Protein AF-A0A358HQ80-F1 (afdb_monomer_lite)

Structure (mmCIF, N/CA/C/O backbone):
data_AF-A0A358HQ80-F1
#
_entry.id   AF-A0A358HQ80-F1
#
loop_
_atom_site.group_PDB
_atom_site.id
_atom_site.type_symbol
_atom_site.label_atom_id
_atom_site.label_alt_id
_atom_site.label_comp_id
_atom_site.label_asym_id
_atom_site.label_entity_id
_atom_site.label_seq_id
_atom_site.pdbx_PDB_ins_code
_atom_site.Cartn_x
_atom_site.Cartn_y
_atom_site.Cartn_z
_atom_site.occupancy
_atom_site.B_iso_or_equiv
_atom_site.auth_seq_id
_atom_site.auth_comp_id
_atom_site.auth_asym_id
_atom_site.auth_atom_id
_atom_site.pdbx_PDB_model_num
ATOM 1 N N . GLY A 1 1 ? 7.183 0.262 2.679 1.00 90.12 1 GLY A N 1
ATOM 2 C CA . GLY A 1 1 ? 7.056 1.651 3.177 1.00 90.12 1 GLY A CA 1
ATOM 3 C C . GLY A 1 1 ? 5.634 2.011 3.578 1.00 90.12 1 GLY A C 1
ATOM 4 O O . GLY A 1 1 ? 5.442 2.613 4.626 1.00 90.12 1 GLY A O 1
ATOM 5 N N . ILE A 1 2 ? 4.636 1.644 2.768 1.00 92.25 2 ILE A N 1
ATOM 6 C CA . ILE A 1 2 ? 3.227 1.968 3.034 1.00 92.25 2 ILE A CA 1
ATOM 7 C C . ILE A 1 2 ? 2.678 1.351 4.332 1.00 92.25 2 ILE A C 1
ATOM 9 O O . ILE A 1 2 ? 1.927 2.018 5.029 1.00 92.25 2 ILE A O 1
ATOM 13 N N . GLU A 1 3 ? 3.109 0.145 4.712 1.00 95.19 3 GLU A N 1
ATOM 14 C CA . GLU A 1 3 ? 2.702 -0.507 5.971 1.00 95.19 3 GLU A CA 1
ATOM 15 C C . GLU A 1 3 ? 3.112 0.320 7.194 1.00 95.19 3 GLU A C 1
ATOM 17 O O . GLU A 1 3 ? 2.293 0.634 8.048 1.00 95.19 3 GLU A O 1
ATOM 22 N N . GLN A 1 4 ? 4.364 0.782 7.228 1.00 95.06 4 GLN A N 1
ATOM 23 C CA . GLN A 1 4 ? 4.867 1.617 8.318 1.00 95.06 4 GLN A CA 1
ATOM 24 C C . GLN A 1 4 ? 4.132 2.961 8.392 1.00 95.06 4 GLN A C 1
ATOM 26 O O . GLN A 1 4 ? 3.890 3.486 9.476 1.00 95.06 4 GLN A O 1
ATOM 31 N N . ARG A 1 5 ? 3.717 3.502 7.240 1.00 95.44 5 ARG A N 1
ATOM 32 C CA . ARG A 1 5 ? 2.862 4.690 7.194 1.00 95.44 5 ARG A CA 1
ATOM 33 C C . ARG A 1 5 ? 1.450 4.403 7.706 1.00 95.44 5 ARG A C 1
ATOM 35 O O . ARG A 1 5 ? 0.901 5.266 8.381 1.00 95.44 5 ARG A O 1
ATOM 42 N N . ALA A 1 6 ? 0.875 3.241 7.401 1.00 95.69 6 ALA A N 1
ATOM 43 C CA . ALA A 1 6 ? -0.437 2.841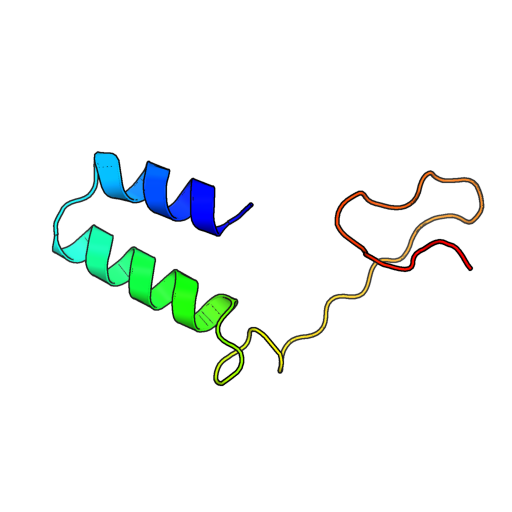 7.901 1.00 95.69 6 ALA A CA 1
ATOM 44 C C . ALA A 1 6 ? -0.435 2.729 9.432 1.00 95.69 6 ALA A C 1
ATOM 46 O O . ALA A 1 6 ? -1.319 3.290 10.070 1.00 95.69 6 ALA A O 1
ATOM 47 N N . GLU A 1 7 ? 0.597 2.123 10.026 1.00 96.00 7 GLU A N 1
ATOM 48 C CA . GLU A 1 7 ? 0.753 2.076 11.488 1.00 96.00 7 GLU A CA 1
ATOM 49 C C . GLU A 1 7 ? 0.829 3.477 12.105 1.00 9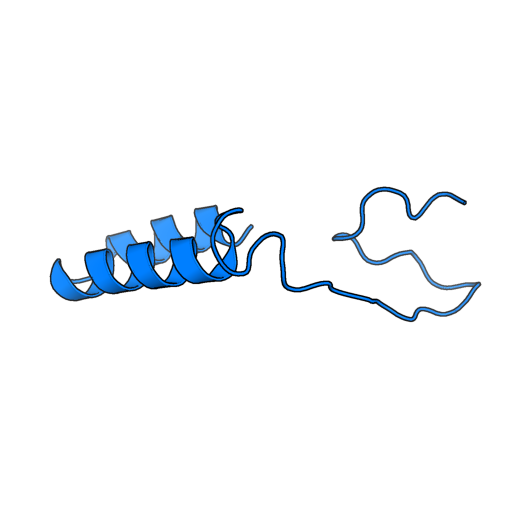6.00 7 GLU A C 1
ATOM 51 O O . GLU A 1 7 ? 0.107 3.773 13.052 1.00 96.00 7 GLU A O 1
ATOM 56 N N . LEU A 1 8 ? 1.624 4.377 11.517 1.00 97.31 8 LEU A N 1
ATOM 57 C CA . LEU A 1 8 ? 1.707 5.769 11.975 1.00 97.31 8 LEU A CA 1
ATOM 58 C C . LEU A 1 8 ? 0.394 6.544 11.821 1.00 97.31 8 LEU A C 1
ATOM 60 O O . LEU A 1 8 ? 0.147 7.470 12.575 1.00 97.31 8 LEU A O 1
ATOM 64 N N . LEU A 1 9 ? -0.436 6.229 10.826 1.00 96.00 9 LEU A N 1
ATOM 65 C CA . LEU A 1 9 ? -1.742 6.876 10.685 1.00 96.00 9 LEU A CA 1
ATOM 66 C C . LEU A 1 9 ? -2.743 6.361 11.721 1.00 96.00 9 LEU A C 1
ATOM 68 O O . LEU A 1 9 ? -3.631 7.107 12.121 1.00 96.00 9 LEU A O 1
ATOM 72 N N . LYS A 1 10 ? -2.595 5.109 12.165 1.00 96.69 10 LYS A N 1
ATOM 73 C CA . LYS A 1 10 ? -3.475 4.504 13.167 1.00 96.69 10 LYS A CA 1
ATOM 74 C C . LYS A 1 10 ? -3.237 5.027 14.586 1.00 96.69 10 LYS A C 1
ATOM 76 O O . LYS A 1 10 ? -4.132 4.876 15.408 1.00 96.69 10 LYS A O 1
ATOM 81 N N . THR A 1 11 ? -2.096 5.658 14.882 1.00 97.19 11 THR A N 1
ATOM 82 C CA . THR A 1 11 ? -1.797 6.163 16.238 1.00 97.19 11 THR A CA 1
ATOM 83 C C . THR A 1 11 ? -2.747 7.264 16.696 1.00 97.19 11 THR A C 1
ATOM 85 O O . THR A 1 11 ? -3.092 7.308 17.871 1.00 97.19 11 THR A O 1
ATOM 88 N N . ASP A 1 12 ? -3.190 8.116 15.770 1.00 94.88 12 ASP A N 1
ATOM 89 C CA . ASP A 1 12 ? -4.070 9.261 16.047 1.00 94.88 12 ASP A CA 1
ATOM 90 C C . ASP A 1 12 ? -5.482 9.078 15.456 1.00 94.88 12 ASP A C 1
ATOM 92 O O . ASP A 1 12 ? -6.279 10.016 15.411 1.00 94.88 12 ASP A O 1
ATOM 96 N N . ALA A 1 13 ? -5.797 7.877 14.963 1.00 94.88 13 ALA A N 1
ATOM 97 C CA . ALA A 1 13 ? -7.060 7.569 14.304 1.00 94.88 13 ALA A CA 1
ATOM 98 C C . ALA A 1 13 ? -8.147 7.155 15.305 1.00 94.88 13 ALA A C 1
ATOM 100 O O . ALA A 1 13 ? -7.884 6.469 16.293 1.00 94.88 13 ALA A O 1
ATOM 101 N N . SER A 1 14 ? -9.403 7.485 14.996 1.00 97.81 14 SER A N 1
ATOM 102 C CA . SER A 1 14 ? -10.537 6.807 15.628 1.00 97.81 14 SER A CA 1
ATOM 103 C C . SER A 1 14 ? -10.579 5.325 15.233 1.00 97.81 14 SER A C 1
ATOM 105 O O . SER A 1 14 ? -9.986 4.915 14.233 1.00 97.81 14 SER A O 1
ATOM 107 N N . GLU A 1 15 ? -11.330 4.505 15.969 1.00 96.56 15 GLU A N 1
ATOM 108 C CA . GLU A 1 15 ? -11.465 3.075 15.653 1.00 96.56 15 GLU A CA 1
ATOM 109 C C . GLU A 1 15 ? -12.018 2.828 14.239 1.00 96.56 15 GLU A C 1
ATOM 111 O O . GLU A 1 15 ? -11.562 1.924 13.535 1.00 96.56 15 GLU A O 1
ATOM 11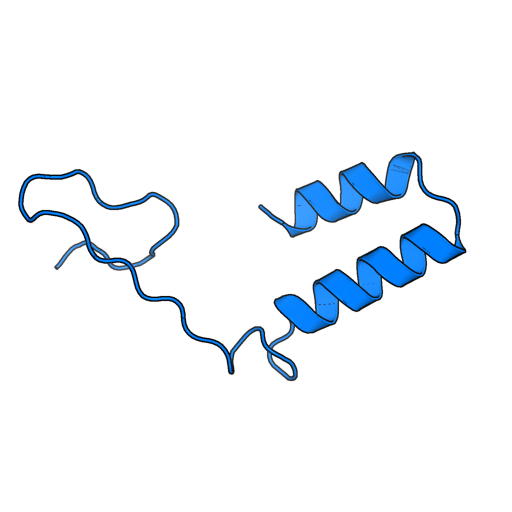6 N N . ASP A 1 16 ? -12.972 3.649 13.796 1.00 97.81 16 ASP A N 1
ATOM 117 C CA . ASP A 1 16 ? -13.536 3.556 12.446 1.00 97.81 16 ASP A CA 1
ATOM 118 C C . ASP A 1 16 ? -12.505 3.932 11.378 1.00 97.81 16 ASP A C 1
ATOM 120 O O . ASP A 1 16 ? -12.415 3.283 10.333 1.00 97.81 16 ASP A O 1
ATOM 124 N N . GLN A 1 17 ? -11.679 4.943 11.653 1.00 97.69 17 GLN A N 1
ATOM 125 C CA . GLN A 1 17 ? -10.589 5.337 10.766 1.00 97.69 17 GLN A CA 1
ATOM 126 C C . GLN A 1 17 ? -9.503 4.262 10.703 1.00 97.69 17 GLN A C 1
ATOM 128 O O . GLN A 1 17 ? -9.031 3.953 9.612 1.00 97.69 17 GLN A O 1
ATOM 133 N N . ALA A 1 18 ? -9.147 3.647 11.831 1.00 97.56 18 ALA A N 1
ATOM 134 C CA . ALA A 1 18 ? -8.171 2.564 11.868 1.00 97.56 18 ALA A CA 1
ATOM 135 C C . ALA A 1 18 ? -8.630 1.368 11.020 1.00 97.56 18 ALA A C 1
ATOM 137 O O . ALA A 1 18 ? -7.882 0.895 10.163 1.00 97.56 18 ALA A O 1
ATOM 138 N N . LYS A 1 19 ? -9.900 0.960 11.154 1.00 97.50 19 LYS A N 1
ATOM 139 C CA . LYS A 1 19 ? -10.496 -0.092 10.311 1.00 97.50 19 LYS A CA 1
ATOM 140 C C . LYS A 1 19 ? -10.483 0.281 8.830 1.00 97.50 19 LYS A C 1
ATOM 142 O O . LYS A 1 19 ? -10.174 -0.561 7.988 1.00 97.50 19 LYS A O 1
ATOM 147 N N . ALA A 1 20 ? -10.804 1.531 8.500 1.00 97.81 20 ALA A N 1
ATOM 148 C CA . ALA A 1 20 ? -10.770 2.007 7.121 1.00 97.81 20 ALA A CA 1
ATOM 149 C C . ALA A 1 20 ? -9.341 2.004 6.545 1.00 97.81 20 ALA A C 1
ATOM 151 O O . ALA A 1 20 ? -9.154 1.640 5.382 1.00 97.81 20 ALA A O 1
ATOM 152 N N . ILE A 1 21 ? -8.335 2.357 7.352 1.00 97.75 21 ILE A N 1
ATOM 153 C CA . ILE A 1 21 ? -6.916 2.306 6.974 1.00 97.75 21 ILE A CA 1
ATOM 154 C C . ILE A 1 21 ? -6.494 0.861 6.689 1.00 97.75 21 ILE A C 1
ATOM 156 O O . ILE A 1 21 ? -5.900 0.609 5.640 1.00 97.75 21 ILE A O 1
ATOM 160 N N . ASP A 1 22 ? -6.845 -0.089 7.557 1.00 97.44 22 ASP A N 1
ATOM 161 C CA . ASP A 1 22 ? -6.499 -1.503 7.366 1.00 97.44 22 ASP A CA 1
ATOM 162 C C . ASP A 1 22 ? -7.159 -2.084 6.102 1.00 97.44 22 ASP A C 1
ATOM 164 O O . ASP A 1 22 ? -6.509 -2.764 5.304 1.00 97.44 22 ASP A O 1
ATOM 168 N N . GLN A 1 23 ? -8.431 -1.753 5.853 1.00 97.00 23 GLN A N 1
ATOM 169 C CA . GLN A 1 23 ? -9.136 -2.157 4.630 1.00 97.00 23 GLN A CA 1
ATOM 170 C C . GLN A 1 23 ? -8.513 -1.548 3.369 1.00 97.00 23 GLN A C 1
ATOM 172 O O . GLN A 1 23 ? -8.389 -2.224 2.343 1.00 97.00 23 GLN A O 1
ATOM 177 N N . ALA A 1 24 ? -8.127 -0.271 3.421 1.00 96.75 24 ALA A N 1
ATOM 178 C CA . ALA A 1 24 ? -7.470 0.398 2.305 1.00 96.75 24 ALA A CA 1
ATOM 179 C C . ALA A 1 24 ? -6.098 -0.225 2.019 1.00 96.75 24 ALA A C 1
ATOM 181 O O . ALA A 1 24 ? -5.786 -0.499 0.859 1.00 96.75 24 ALA A O 1
ATOM 182 N N . LEU A 1 25 ? -5.314 -0.506 3.063 1.00 97.00 25 LEU A N 1
ATOM 183 C CA . LEU A 1 25 ? -4.019 -1.167 2.940 1.00 97.00 25 LEU A CA 1
ATOM 184 C C . LEU A 1 25 ? -4.176 -2.539 2.277 1.00 97.00 25 LEU A C 1
ATOM 186 O O . LEU A 1 25 ? -3.541 -2.790 1.253 1.00 97.00 25 LEU A O 1
ATOM 190 N N . ALA A 1 26 ? -5.078 -3.383 2.787 1.00 95.69 26 ALA A N 1
ATOM 191 C CA . ALA A 1 26 ? -5.327 -4.714 2.237 1.00 95.69 26 ALA A CA 1
ATOM 192 C C . ALA A 1 26 ? -5.719 -4.661 0.752 1.00 95.69 26 ALA A C 1
ATOM 194 O O . ALA A 1 26 ? -5.147 -5.377 -0.065 1.00 95.69 26 ALA A O 1
ATOM 195 N N . ARG A 1 27 ? -6.623 -3.757 0.359 1.00 95.69 27 ARG A N 1
ATOM 196 C CA . ARG A 1 27 ? -7.017 -3.601 -1.053 1.00 95.69 27 ARG A CA 1
ATOM 197 C C . ARG A 1 27 ? -5.843 -3.254 -1.969 1.00 95.69 27 ARG A C 1
ATOM 199 O O . ARG A 1 27 ? -5.827 -3.706 -3.113 1.00 95.69 27 ARG A O 1
ATOM 206 N N . LEU A 1 28 ? -4.900 -2.446 -1.484 1.00 95.81 28 LEU A N 1
ATOM 207 C CA . LEU A 1 28 ? -3.761 -1.966 -2.266 1.00 95.81 28 LEU A CA 1
ATOM 208 C C . LEU A 1 28 ? -2.654 -3.013 -2.417 1.00 95.81 28 LEU A C 1
ATOM 210 O O . LEU A 1 28 ? -2.050 -3.075 -3.486 1.00 95.81 28 LEU A O 1
ATOM 214 N N . ILE A 1 29 ? -2.370 -3.802 -1.374 1.00 94.81 29 ILE A N 1
ATOM 215 C CA . ILE A 1 29 ? -1.163 -4.649 -1.341 1.00 94.81 29 ILE A CA 1
ATOM 216 C C . ILE A 1 29 ? -1.426 -6.147 -1.183 1.00 94.81 29 ILE A C 1
ATOM 218 O O . ILE A 1 29 ? -0.512 -6.934 -1.426 1.00 94.81 29 ILE A O 1
ATOM 222 N N . ALA A 1 30 ? -2.632 -6.571 -0.790 1.00 93.62 30 ALA A N 1
ATOM 223 C CA . ALA A 1 30 ? -2.907 -7.993 -0.608 1.00 93.62 30 ALA A CA 1
ATOM 224 C C . ALA A 1 30 ? -2.890 -8.728 -1.963 1.00 93.62 30 ALA A C 1
ATOM 226 O O . ALA A 1 30 ? -3.362 -8.185 -2.972 1.00 93.62 30 ALA A O 1
ATOM 227 N N . PRO A 1 31 ? -2.335 -9.953 -2.014 1.00 91.94 31 PRO A N 1
ATOM 228 C CA . PRO A 1 31 ? -2.102 -10.662 -3.266 1.00 91.94 31 PRO A CA 1
ATOM 229 C C . PRO A 1 31 ? -3.384 -11.126 -3.957 1.00 91.94 31 PRO A C 1
ATOM 231 O O . PRO A 1 31 ? -3.401 -11.210 -5.180 1.00 91.94 31 PRO A O 1
ATOM 234 N N . ASP A 1 32 ? -4.439 -11.393 -3.192 1.00 89.69 32 ASP A N 1
ATOM 235 C CA . ASP A 1 32 ? -5.792 -11.724 -3.651 1.00 89.69 32 ASP A CA 1
ATOM 236 C C . ASP A 1 32 ? -6.612 -10.483 -4.057 1.00 89.69 32 ASP A C 1
ATOM 238 O O . ASP A 1 32 ? -7.703 -10.609 -4.608 1.00 89.69 32 ASP A O 1
ATOM 242 N N . GLN A 1 33 ? -6.081 -9.286 -3.794 1.00 92.75 33 GLN A N 1
ATOM 243 C CA . GLN A 1 33 ? -6.638 -8.001 -4.204 1.00 92.75 33 GLN A CA 1
ATOM 244 C C . GLN A 1 33 ? -5.753 -7.388 -5.299 1.00 92.75 33 GLN A C 1
ATOM 246 O O . GLN A 1 33 ? -5.351 -8.061 -6.247 1.00 92.75 33 GLN A O 1
ATOM 251 N N . MET A 1 34 ? -5.448 -6.091 -5.221 1.00 92.31 34 MET A N 1
ATOM 252 C CA . MET A 1 34 ? -4.705 -5.408 -6.279 1.00 92.31 34 MET A CA 1
ATOM 253 C C . MET A 1 34 ? -3.187 -5.578 -6.164 1.00 92.31 34 MET A C 1
ATOM 255 O O . MET A 1 34 ? -2.484 -5.252 -7.117 1.00 92.31 34 MET A O 1
ATOM 259 N N . GLY A 1 35 ? -2.678 -6.137 -5.061 1.00 89.12 35 GLY A N 1
ATOM 260 C CA . GLY A 1 35 ? -1.242 -6.225 -4.780 1.00 89.12 35 GLY A CA 1
ATOM 261 C C . GLY A 1 35 ? -0.444 -7.077 -5.765 1.00 89.12 35 GLY A C 1
ATOM 262 O O . GLY A 1 35 ? 0.757 -6.875 -5.923 1.00 89.12 35 GLY A O 1
ATOM 263 N N . THR A 1 36 ? -1.101 -8.008 -6.464 1.00 88.62 36 THR A N 1
ATOM 264 C CA . THR A 1 36 ? -0.477 -8.770 -7.559 1.00 88.62 36 THR A CA 1
ATOM 265 C C . THR A 1 36 ? -1.111 -8.501 -8.919 1.00 88.62 36 THR A C 1
ATOM 267 O O . THR A 1 36 ? -0.441 -8.701 -9.935 1.00 88.62 36 THR A O 1
ATOM 270 N N . LEU A 1 37 ? -2.365 -8.044 -8.960 1.00 90.69 37 LEU A N 1
ATOM 271 C CA . LEU A 1 37 ? -3.095 -7.798 -10.204 1.00 90.69 37 LEU A CA 1
ATOM 272 C C . LEU A 1 37 ? -2.663 -6.490 -10.874 1.00 90.69 37 LEU A C 1
ATOM 274 O O . LEU A 1 37 ? -2.507 -6.451 -12.095 1.00 90.69 37 LEU A O 1
ATOM 278 N 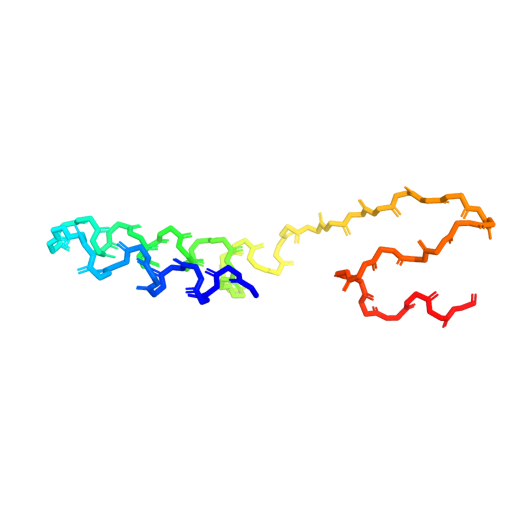N . PHE A 1 38 ? -2.416 -5.436 -10.092 1.00 90.81 38 PHE A N 1
ATOM 279 C CA . PHE A 1 38 ? -1.873 -4.184 -10.612 1.00 90.81 38 PHE A CA 1
ATOM 280 C C . PHE A 1 38 ? -0.358 -4.299 -10.784 1.00 90.81 38 PHE A C 1
ATOM 282 O O . PHE A 1 38 ? 0.354 -4.800 -9.914 1.00 90.81 38 PHE A O 1
ATOM 289 N N . LYS A 1 39 ? 0.143 -3.825 -11.926 1.00 89.44 39 LYS A N 1
ATOM 290 C CA . LYS A 1 39 ? 1.574 -3.797 -12.250 1.00 89.44 39 LYS A CA 1
ATOM 291 C C . LYS A 1 39 ? 2.045 -2.353 -12.361 1.00 89.44 39 LYS A C 1
ATOM 293 O O . LYS A 1 39 ? 1.312 -1.496 -12.847 1.00 89.44 39 LYS A O 1
ATOM 298 N N . VAL A 1 40 ? 3.275 -2.101 -11.926 1.00 89.31 40 VAL A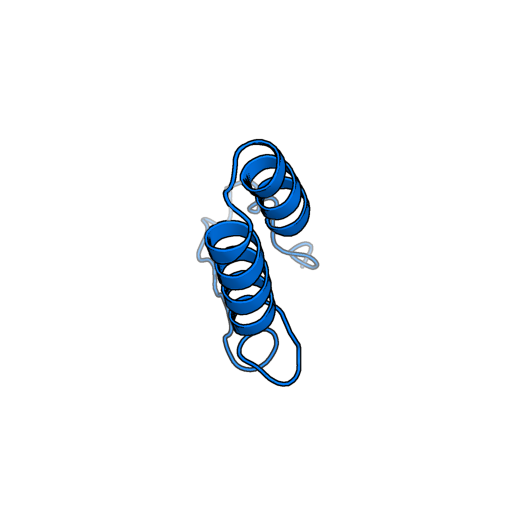 N 1
ATOM 299 C CA . VAL A 1 40 ? 3.920 -0.787 -11.998 1.00 89.31 40 VAL A CA 1
ATOM 300 C C . VAL A 1 40 ? 5.093 -0.882 -12.963 1.00 89.31 40 VAL A C 1
ATOM 302 O O . VAL A 1 40 ? 5.909 -1.795 -12.862 1.00 89.31 40 VAL A O 1
ATOM 305 N N . LEU A 1 41 ? 5.166 0.064 -13.895 1.00 88.94 41 LEU A N 1
ATOM 306 C CA . LEU A 1 41 ? 6.281 0.229 -14.820 1.00 88.94 41 LEU A CA 1
ATOM 307 C C . LEU A 1 41 ? 6.895 1.606 -14.594 1.00 88.94 41 LEU A C 1
ATOM 309 O O . LEU A 1 41 ? 6.169 2.580 -14.392 1.00 88.94 41 LEU A O 1
ATOM 313 N N . ILE A 1 42 ? 8.222 1.686 -14.647 1.00 87.19 42 ILE A N 1
ATOM 314 C CA . ILE A 1 42 ? 8.948 2.951 -14.553 1.00 87.19 42 ILE A CA 1
ATOM 315 C C . ILE A 1 42 ? 9.868 3.073 -15.763 1.00 87.19 42 ILE A C 1
ATOM 317 O O . ILE A 1 42 ? 10.694 2.198 -16.006 1.00 87.19 42 ILE A O 1
ATOM 321 N N . GLY A 1 43 ? 9.727 4.167 -16.509 1.00 86.75 43 GLY A N 1
ATOM 322 C CA . GLY A 1 43 ? 10.702 4.573 -17.516 1.00 86.75 43 GLY A CA 1
ATOM 323 C C . GLY A 1 43 ? 11.736 5.504 -16.892 1.00 86.75 43 GLY A C 1
ATOM 324 O O . GLY A 1 43 ? 11.366 6.490 -16.257 1.00 86.75 43 GLY A O 1
ATOM 325 N N . TYR A 1 44 ? 13.018 5.201 -17.075 1.00 87.38 44 TYR A N 1
ATOM 326 C CA . TYR A 1 44 ? 14.134 6.051 -16.659 1.00 87.38 44 TYR A CA 1
ATOM 327 C C . TYR A 1 44 ? 15.197 6.099 -17.764 1.00 87.38 44 TYR A C 1
ATOM 329 O O . TYR A 1 44 ? 15.217 5.259 -18.665 1.00 87.38 44 TYR A O 1
ATOM 337 N N . GLY A 1 45 ? 16.035 7.136 -17.751 1.00 87.62 45 GLY A N 1
ATOM 338 C CA . GLY A 1 45 ? 17.076 7.318 -18.761 1.00 87.62 45 GLY A CA 1
ATOM 339 C C . GLY A 1 45 ? 18.228 6.335 -18.560 1.00 87.62 45 GLY A C 1
ATOM 340 O O . GLY A 1 45 ? 18.585 6.032 -17.425 1.00 87.62 45 GLY A O 1
ATOM 341 N N . ALA A 1 46 ? 18.862 5.900 -19.651 1.00 82.62 46 ALA A N 1
ATOM 342 C CA . ALA A 1 46 ? 19.965 4.931 -19.617 1.00 82.62 46 ALA A CA 1
ATOM 343 C C . ALA A 1 46 ? 21.151 5.354 -18.727 1.00 82.62 46 ALA A C 1
ATOM 345 O O . ALA A 1 46 ? 21.893 4.513 -18.237 1.00 82.62 46 ALA A O 1
ATOM 346 N N . THR A 1 47 ? 21.332 6.658 -18.514 1.00 87.31 47 THR A N 1
ATOM 347 C CA . THR A 1 47 ? 22.403 7.229 -17.685 1.00 87.31 47 THR A CA 1
ATOM 348 C C . THR A 1 47 ? 21.925 7.682 -16.305 1.00 87.31 47 THR A C 1
ATOM 350 O O . THR A 1 47 ? 22.689 8.294 -15.561 1.00 87.31 47 THR A O 1
ATOM 353 N N . THR A 1 48 ? 20.660 7.431 -15.963 1.00 84.00 48 THR A N 1
ATOM 354 C CA . THR A 1 48 ? 20.073 7.842 -14.683 1.00 84.00 48 THR A CA 1
ATOM 355 C C . THR A 1 48 ? 20.101 6.697 -13.684 1.00 84.00 48 THR A C 1
ATOM 357 O O . THR A 1 48 ? 19.902 5.540 -14.051 1.00 84.00 48 THR A O 1
ATOM 360 N N . THR A 1 49 ? 20.338 7.023 -12.413 1.00 80.81 49 THR A N 1
ATOM 361 C CA . THR A 1 49 ? 20.295 6.042 -11.328 1.00 80.81 49 THR A CA 1
ATOM 362 C C . THR A 1 49 ? 18.917 5.374 -11.280 1.00 80.81 49 THR A C 1
ATOM 364 O O . THR A 1 49 ? 17.912 6.094 -11.264 1.00 80.81 49 THR A O 1
ATOM 367 N N . PRO A 1 50 ? 18.846 4.030 -11.229 1.00 78.88 50 PRO A N 1
ATOM 368 C CA . PRO A 1 50 ? 17.579 3.324 -11.129 1.00 78.88 50 PRO A CA 1
ATOM 369 C C . PRO A 1 50 ? 16.767 3.769 -9.903 1.00 78.88 50 PRO A C 1
ATOM 371 O O . PRO A 1 50 ? 17.335 4.020 -8.835 1.00 78.88 50 PRO A O 1
ATOM 374 N N . PRO A 1 51 ? 15.435 3.870 -10.027 1.00 82.69 51 PRO A N 1
ATOM 375 C CA . PRO A 1 51 ? 14.583 4.279 -8.922 1.00 82.69 51 PRO A CA 1
ATOM 376 C C . PRO A 1 51 ? 14.631 3.260 -7.763 1.00 82.69 51 PRO A C 1
ATOM 378 O O . PRO A 1 51 ? 14.666 2.054 -7.990 1.00 82.69 51 PRO A O 1
ATOM 381 N N . PRO A 1 52 ? 14.575 3.713 -6.498 1.00 77.12 52 PRO A N 1
ATOM 382 C CA . PRO A 1 52 ? 14.857 2.885 -5.316 1.00 77.12 52 PRO A CA 1
ATOM 383 C C . PRO A 1 52 ? 13.789 1.828 -4.977 1.00 77.12 52 PRO A C 1
ATOM 385 O O . PRO A 1 52 ? 13.935 1.094 -4.005 1.00 77.12 52 PRO A O 1
ATOM 388 N N . CYS A 1 53 ? 12.691 1.759 -5.729 1.00 76.81 53 CYS A N 1
ATOM 389 C CA . CYS A 1 53 ? 11.544 0.890 -5.454 1.00 76.81 53 CYS A CA 1
ATOM 390 C C . CYS A 1 53 ? 11.375 -0.264 -6.455 1.00 76.81 53 CYS A C 1
ATOM 392 O O . CYS A 1 53 ? 10.348 -0.941 -6.420 1.00 76.81 53 CYS A O 1
ATOM 394 N N . ILE A 1 54 ? 12.362 -0.503 -7.325 1.00 71.75 54 ILE A N 1
ATOM 395 C CA . ILE A 1 54 ? 12.377 -1.645 -8.245 1.00 71.75 54 ILE A CA 1
ATOM 396 C C . ILE A 1 54 ? 13.471 -2.640 -7.842 1.00 71.75 54 ILE A C 1
ATOM 398 O O . ILE A 1 54 ? 14.647 -2.299 -7.762 1.00 71.75 54 ILE A O 1
ATOM 402 N N . SER A 1 55 ? 13.091 -3.888 -7.573 1.00 64.81 55 SER A N 1
ATOM 403 C CA . SER A 1 55 ? 14.045 -4.990 -7.404 1.00 64.81 55 SER A CA 1
ATOM 404 C C . SER A 1 55 ? 14.332 -5.613 -8.772 1.00 64.81 55 SER A C 1
ATOM 406 O O . SER A 1 55 ? 13.392 -5.942 -9.492 1.00 64.81 55 SER A O 1
ATOM 408 N N . GLY A 1 56 ? 15.611 -5.772 -9.133 1.00 54.91 56 GLY A N 1
ATOM 409 C CA . GLY A 1 56 ? 16.029 -6.370 -10.412 1.00 54.91 56 GLY A CA 1
ATOM 410 C C . GLY A 1 56 ? 16.360 -5.381 -11.538 1.00 54.91 56 GLY A C 1
ATOM 411 O O . GLY A 1 56 ? 16.386 -5.778 -12.694 1.00 54.91 56 GLY A O 1
ATOM 412 N N . ALA A 1 57 ? 16.624 -4.108 -11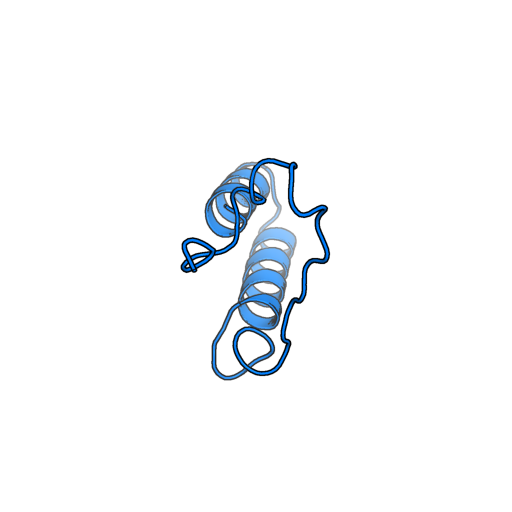.222 1.00 51.75 57 ALA A N 1
ATOM 413 C CA . ALA A 1 57 ? 17.074 -3.097 -12.192 1.00 51.75 57 ALA A CA 1
ATOM 414 C C . ALA A 1 57 ? 18.561 -3.205 -12.580 1.00 51.75 57 ALA A C 1
ATOM 416 O O . ALA A 1 57 ? 19.096 -2.313 -13.234 1.00 51.75 57 ALA A O 1
ATOM 417 N N . GLU A 1 58 ? 19.229 -4.264 -12.125 1.00 50.31 58 GLU A N 1
ATOM 418 C CA . GLU A 1 58 ? 20.577 -4.628 -12.543 1.00 50.31 58 GLU A CA 1
ATOM 419 C C . GLU A 1 58 ? 20.439 -5.618 -13.702 1.00 50.31 58 GLU A C 1
ATOM 421 O O . GLU A 1 58 ? 20.322 -6.827 -13.499 1.00 50.31 58 GLU A O 1
ATOM 426 N N . GLY A 1 59 ? 20.351 -5.078 -14.914 1.00 42.38 59 GLY A N 1
ATOM 427 C CA . GLY A 1 59 ? 20.376 -5.813 -16.174 1.00 42.38 59 GLY A CA 1
ATOM 428 C C . GLY A 1 59 ? 21.287 -5.103 -17.153 1.00 42.38 59 GLY A C 1
ATOM 429 O O . GLY A 1 59 ? 21.168 -3.860 -17.240 1.00 42.38 59 GLY A O 1
#

Foldseek 3Di:
DLVVVLVVVLVPDDPVVNVVSVVVVCQCCPCVHVNVVDDDDDDDDPPDDDDPPDDPPPD

Organism: NCBI:txid168935

Secondary structure (DSSP, 8-state):
-HHHHHHHHHTT--HHHHHHHHHHHHHHH-TTTHHHHS-------TTSPPPTT-TT---

Radius of gyration: 15.68 Å; chains: 1; bounding box: 36×21×36 Å

pLDDT: mean 88.3, std 12.53, range [42.38, 97.81]

InterPro domains:
  IPR029063 S-adenosyl-L-methionine-dependent methyltransferase superfamily [SSF53335] (1-47)

Sequence (59 aa):
GIEQRAELLKTDASEDQAKAIDQALARLIAPDQMGTLFKVLIGYGATTTPPPCISGAEG